Protein AF-A0AA95N1Y5-F1 (afdb_monomer)

Sequence (76 aa):
MTSEGMRLRKIQRLAHEIMDEVNLREVQIPPELLTMVIDNLSRAVGDLTDPSGNYSLSYLEEKVGNAHSLLVKKKQ

Secondary structure (DSSP, 8-state):
--HHHHHHHHHHHHHHHHHHHHHSS-----HHHHHHHHHHHHHHHHHHT-TTS---HHHHHHHHHHHHHHHHGGG-

Foldseek 3Di:
DDPLVVLVVVLVVLVVLLVCLVPVDPDPQPVVLVVLLCVLVVVLVCQCVPPVNHHDSVSSCVSSVRSSCSRCVVVD

Structure (mmCIF, N/CA/C/O backbone):
data_AF-A0AA95N1Y5-F1
#
_entry.id   AF-A0AA95N1Y5-F1
#
loop_
_atom_site.group_PDB
_atom_site.id
_atom_site.type_symbol
_atom_site.label_atom_id
_atom_site.label_alt_id
_atom_site.label_comp_id
_atom_site.label_asym_id
_atom_site.label_entity_id
_atom_site.label_seq_id
_atom_site.pdbx_PDB_ins_code
_atom_site.Cartn_x
_atom_site.Cartn_y
_atom_site.Cartn_z
_atom_site.occupancy
_atom_site.B_iso_or_equiv
_atom_site.auth_seq_id
_atom_site.auth_comp_id
_atom_site.auth_asym_id
_atom_site.auth_atom_id
_atom_site.pdbx_PDB_model_num
ATOM 1 N N . MET A 1 1 ? 21.648 7.755 -0.643 1.00 59.66 1 MET A N 1
ATOM 2 C CA . MET A 1 1 ? 20.453 6.953 -1.009 1.00 59.66 1 MET A CA 1
ATOM 3 C C . MET A 1 1 ? 19.708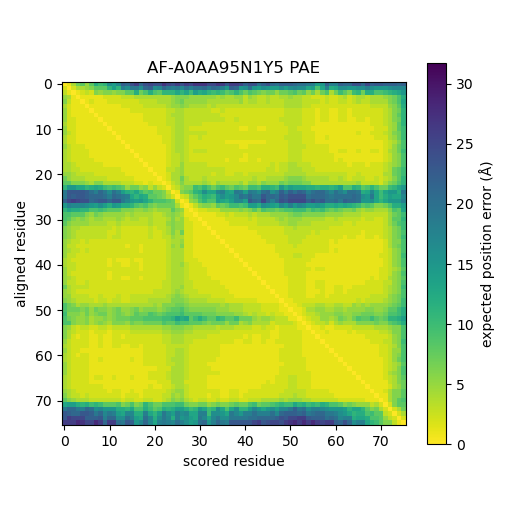 7.700 -2.098 1.00 59.66 1 MET A C 1
ATOM 5 O O . MET A 1 1 ? 19.620 8.916 -1.989 1.00 59.66 1 MET A O 1
ATOM 9 N N . THR A 1 2 ? 19.218 7.022 -3.135 1.00 82.19 2 THR A N 1
ATOM 10 C CA . THR A 1 2 ? 18.435 7.674 -4.199 1.00 82.19 2 THR A CA 1
ATOM 11 C C . THR A 1 2 ? 17.090 8.174 -3.658 1.00 82.19 2 THR A C 1
ATOM 13 O O . THR A 1 2 ? 16.594 7.667 -2.645 1.00 82.19 2 THR A O 1
ATOM 16 N N . SER A 1 3 ? 16.500 9.167 -4.332 1.00 89.44 3 SER A N 1
ATOM 17 C CA . SER A 1 3 ? 15.151 9.670 -4.025 1.00 89.44 3 SER A CA 1
ATOM 18 C C . SER A 1 3 ? 14.119 8.533 -4.016 1.00 89.44 3 SER A C 1
ATOM 20 O O . SER A 1 3 ? 13.345 8.389 -3.072 1.00 89.44 3 SER A O 1
ATOM 22 N N . GLU A 1 4 ? 14.200 7.635 -4.996 1.00 91.62 4 GLU A N 1
ATOM 23 C CA . GLU A 1 4 ? 13.328 6.463 -5.127 1.00 91.62 4 GLU A CA 1
ATOM 24 C C . GLU A 1 4 ? 13.436 5.506 -3.938 1.00 91.62 4 GLU A C 1
ATOM 26 O O . GLU A 1 4 ? 12.423 5.103 -3.371 1.00 91.62 4 GLU A O 1
ATOM 31 N N . GLY A 1 5 ? 14.653 5.207 -3.473 1.00 93.94 5 GLY A N 1
ATOM 32 C CA . GLY A 1 5 ? 14.842 4.338 -2.311 1.00 93.94 5 GLY A CA 1
ATOM 33 C C . GLY A 1 5 ? 14.255 4.924 -1.020 1.00 93.94 5 GLY A C 1
ATOM 34 O O . GLY A 1 5 ? 13.839 4.184 -0.130 1.00 93.94 5 GLY A O 1
ATOM 35 N N . MET A 1 6 ? 14.211 6.254 -0.878 1.00 95.69 6 MET A N 1
ATOM 36 C CA . MET A 1 6 ? 13.523 6.896 0.253 1.00 95.69 6 MET A CA 1
ATOM 37 C C . MET A 1 6 ? 12.001 6.757 0.151 1.00 95.69 6 MET A C 1
ATOM 39 O O . MET A 1 6 ? 11.355 6.467 1.158 1.00 95.69 6 MET A O 1
ATOM 43 N N . ARG A 1 7 ? 11.446 6.901 -1.055 1.00 96.56 7 ARG A N 1
ATOM 44 C CA . ARG A 1 7 ? 10.012 6.724 -1.329 1.00 96.56 7 ARG A CA 1
ATOM 45 C C . ARG A 1 7 ? 9.557 5.288 -1.069 1.00 96.56 7 ARG A C 1
ATOM 47 O O . ARG A 1 7 ? 8.598 5.078 -0.331 1.00 96.56 7 ARG A O 1
ATOM 54 N N . LEU A 1 8 ? 10.315 4.301 -1.548 1.00 95.31 8 LEU A N 1
ATOM 55 C CA . LEU A 1 8 ? 10.052 2.881 -1.284 1.00 95.31 8 LEU A CA 1
ATOM 56 C C . LEU A 1 8 ? 10.056 2.555 0.209 1.00 95.31 8 LEU A C 1
ATOM 58 O O . LEU A 1 8 ? 9.137 1.904 0.694 1.00 95.31 8 LEU A O 1
ATOM 62 N N . ARG A 1 9 ? 11.031 3.067 0.970 1.00 96.69 9 ARG A N 1
ATOM 63 C CA . ARG A 1 9 ? 11.045 2.886 2.431 1.00 96.69 9 ARG A CA 1
ATOM 64 C C . ARG A 1 9 ? 9.824 3.487 3.114 1.00 96.69 9 ARG A C 1
ATOM 66 O O . ARG A 1 9 ? 9.322 2.908 4.072 1.00 96.69 9 ARG A O 1
ATOM 73 N N . LYS A 1 10 ? 9.337 4.638 2.641 1.00 97.00 10 LYS A N 1
ATOM 74 C CA . LYS A 1 10 ? 8.101 5.235 3.158 1.00 97.00 10 LYS A CA 1
ATOM 75 C C . LYS A 1 10 ? 6.904 4.323 2.884 1.00 97.00 10 LYS A C 1
ATOM 77 O O . LYS A 1 10 ? 6.136 4.079 3.807 1.00 97.00 10 LYS A O 1
ATOM 82 N N . ILE A 1 11 ? 6.777 3.793 1.665 1.00 97.69 11 ILE A N 1
ATOM 83 C CA . ILE A 1 11 ? 5.724 2.828 1.306 1.00 97.69 11 ILE A CA 1
ATOM 84 C C . ILE A 1 11 ? 5.800 1.583 2.203 1.00 97.69 11 ILE A C 1
ATOM 86 O O . ILE A 1 11 ? 4.796 1.190 2.790 1.00 97.69 11 ILE A O 1
ATOM 90 N N . GLN A 1 12 ? 6.992 1.002 2.365 1.00 96.75 12 GLN A N 1
ATOM 91 C CA . GLN A 1 12 ? 7.214 -0.174 3.213 1.00 96.75 12 GLN A CA 1
ATOM 92 C C . GLN A 1 12 ? 6.825 0.083 4.671 1.00 96.75 12 GLN A C 1
ATOM 94 O O . GLN A 1 12 ? 6.159 -0.750 5.280 1.00 96.75 12 GLN A O 1
ATOM 99 N N . ARG A 1 13 ? 7.193 1.246 5.221 1.00 97.62 13 ARG A N 1
ATOM 100 C CA . ARG A 1 13 ? 6.812 1.627 6.585 1.00 97.62 13 ARG A CA 1
ATOM 101 C C . ARG A 1 13 ? 5.293 1.713 6.743 1.00 97.62 13 ARG A C 1
ATOM 103 O O . ARG A 1 13 ? 4.764 1.133 7.680 1.00 97.62 13 ARG A O 1
ATOM 110 N N . LEU A 1 14 ? 4.599 2.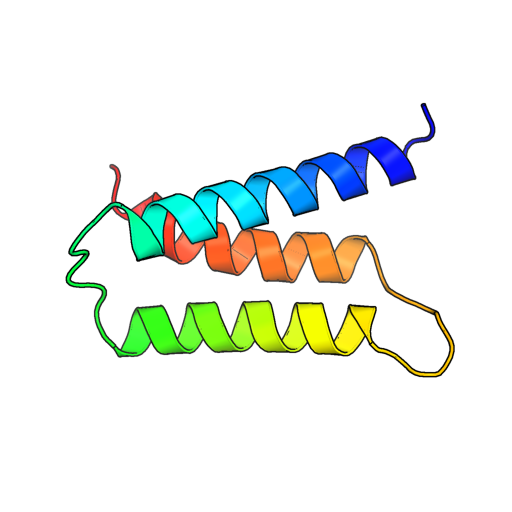375 5.814 1.00 97.19 14 LEU A N 1
ATOM 111 C CA . LEU A 1 14 ? 3.135 2.479 5.854 1.00 97.19 14 LEU A CA 1
ATOM 112 C C . LEU A 1 14 ? 2.466 1.100 5.761 1.00 97.19 14 LEU A C 1
ATOM 114 O O . LEU A 1 14 ? 1.499 0.839 6.468 1.00 97.19 14 LEU A O 1
ATOM 118 N N . ALA A 1 15 ? 2.987 0.204 4.919 1.00 96.19 15 ALA A N 1
ATOM 119 C CA . ALA A 1 15 ? 2.487 -1.166 4.821 1.00 96.19 15 ALA A CA 1
ATOM 120 C C . ALA A 1 15 ? 2.667 -1.944 6.137 1.00 96.19 15 ALA A C 1
ATOM 122 O O . ALA A 1 15 ? 1.771 -2.685 6.537 1.00 96.19 15 ALA A O 1
ATOM 123 N N . HIS A 1 16 ? 3.791 -1.743 6.832 1.00 95.00 16 HIS A N 1
ATOM 124 C CA . HIS A 1 16 ? 4.030 -2.337 8.147 1.00 95.00 16 HIS A CA 1
ATOM 125 C C . HIS A 1 16 ? 3.060 -1.793 9.205 1.00 95.00 16 HIS A C 1
ATOM 127 O O . HIS A 1 16 ? 2.431 -2.568 9.913 1.00 95.00 16 HIS A O 1
ATOM 133 N N . GLU A 1 17 ? 2.850 -0.476 9.240 1.00 93.25 17 GLU A N 1
ATOM 134 C CA . GLU A 1 17 ? 1.895 0.168 10.153 1.00 93.25 17 GLU A CA 1
ATOM 135 C C . GLU A 1 17 ? 0.448 -0.313 9.911 1.00 93.25 17 GLU A C 1
ATOM 137 O O . GLU A 1 17 ? -0.302 -0.521 10.864 1.00 93.25 17 GLU A O 1
ATOM 142 N N . ILE A 1 18 ? 0.055 -0.549 8.650 1.00 93.12 18 ILE A N 1
ATOM 143 C CA . ILE A 1 18 ? -1.235 -1.174 8.301 1.00 93.12 18 ILE A CA 1
ATOM 144 C C . ILE A 1 18 ? -1.322 -2.598 8.860 1.00 93.12 18 ILE A C 1
ATOM 146 O O . ILE A 1 18 ? -2.339 -2.960 9.450 1.00 93.12 18 ILE A O 1
ATOM 150 N N . MET A 1 19 ? -0.276 -3.407 8.667 1.00 91.50 19 MET A N 1
ATOM 151 C CA . MET A 1 19 ? -0.223 -4.786 9.158 1.00 91.50 19 MET A CA 1
ATOM 152 C C . MET A 1 19 ? -0.358 -4.837 10.683 1.00 91.50 19 MET A C 1
ATOM 154 O O . MET A 1 19 ? -1.136 -5.640 11.195 1.00 91.50 19 MET A O 1
ATOM 158 N N . ASP A 1 20 ? 0.354 -3.964 11.393 1.00 89.62 20 ASP A N 1
ATOM 159 C CA . ASP A 1 20 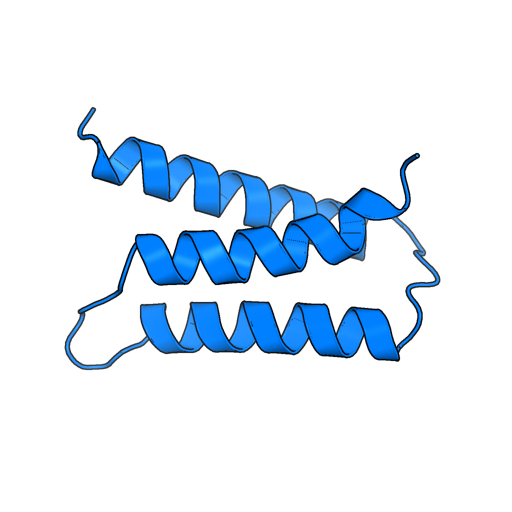? 0.267 -3.836 12.846 1.00 89.62 20 ASP A CA 1
ATOM 160 C C . ASP A 1 20 ? -1.143 -3.432 13.286 1.00 89.62 20 ASP A C 1
ATOM 162 O O . ASP A 1 20 ? -1.715 -4.047 14.182 1.00 89.62 20 ASP A O 1
ATOM 166 N N . GLU A 1 21 ? -1.740 -2.430 12.640 1.00 86.44 21 GLU A N 1
ATOM 167 C CA . GLU A 1 21 ? -3.074 -1.941 12.995 1.00 86.44 21 GLU A CA 1
ATOM 168 C C . GLU A 1 21 ? -4.166 -2.995 12.749 1.00 86.44 21 GLU A C 1
ATOM 170 O O . GLU A 1 21 ? -5.100 -3.077 13.540 1.00 86.44 21 GLU A O 1
ATOM 175 N N . VAL A 1 22 ? -4.040 -3.825 11.707 1.00 85.31 22 VAL A N 1
ATOM 176 C CA . VAL A 1 22 ? -4.989 -4.913 11.408 1.00 85.31 22 VAL A CA 1
ATOM 177 C C . VAL A 1 22 ? -4.775 -6.143 12.302 1.00 85.31 22 VAL A C 1
ATOM 179 O O . VAL A 1 22 ? -5.757 -6.768 12.690 1.00 85.31 22 VAL A O 1
ATOM 182 N N . ASN A 1 23 ? -3.528 -6.503 12.638 1.00 82.69 23 ASN A N 1
ATOM 183 C CA . ASN A 1 23 ? -3.220 -7.738 13.377 1.00 82.69 23 ASN A CA 1
ATOM 184 C C . ASN A 1 23 ? -3.152 -7.570 14.902 1.00 82.69 23 ASN A C 1
ATOM 186 O O . ASN A 1 23 ? -3.513 -8.491 15.629 1.00 82.69 23 ASN A O 1
ATOM 190 N N . LEU A 1 24 ? -2.630 -6.446 15.408 1.00 73.56 24 LEU A N 1
ATOM 191 C CA . LEU A 1 24 ? -2.392 -6.250 16.850 1.00 73.56 24 LEU A CA 1
ATOM 192 C C . LEU A 1 24 ? -3.624 -5.770 17.599 1.00 73.56 24 LEU A C 1
ATOM 194 O O . LEU A 1 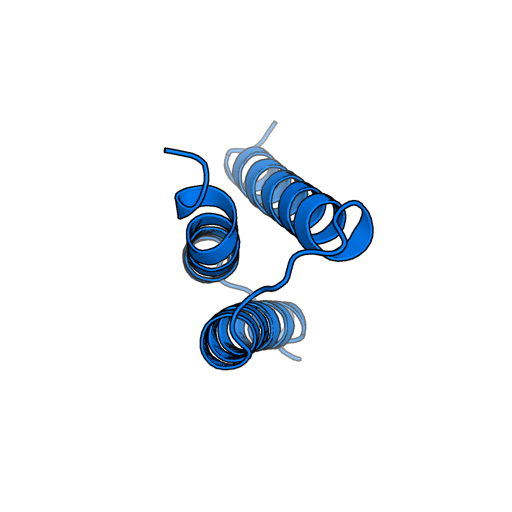24 ? -3.674 -5.804 18.828 1.00 73.56 24 LEU A O 1
ATOM 198 N N . ARG A 1 25 ? -4.607 -5.268 16.870 1.00 64.56 25 ARG A N 1
ATOM 199 C CA . ARG A 1 25 ? -5.854 -4.817 17.445 1.00 64.56 25 ARG A CA 1
ATOM 200 C C . ARG A 1 25 ? -6.935 -5.779 16.987 1.00 64.56 25 ARG A C 1
ATOM 202 O O . ARG A 1 25 ? -7.065 -6.048 15.799 1.00 64.56 25 ARG A O 1
ATOM 209 N N . GLU A 1 26 ? -7.783 -6.198 17.918 1.00 61.44 26 GLU A N 1
ATOM 210 C CA . GLU A 1 26 ? -9.130 -6.692 17.614 1.00 61.44 26 GLU A CA 1
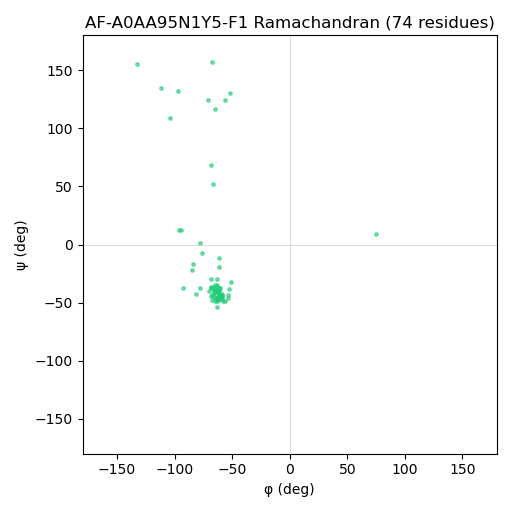ATOM 211 C C . GLU A 1 26 ? -9.979 -5.528 17.066 1.00 61.44 26 GLU A C 1
ATOM 213 O O . GLU A 1 26 ? -11.020 -5.172 17.624 1.00 61.44 26 GLU A O 1
ATOM 218 N N . VAL A 1 27 ? -9.487 -4.811 16.047 1.00 58.09 27 VAL A N 1
ATOM 219 C CA . VAL A 1 27 ? -10.167 -3.620 15.568 1.00 58.09 27 VAL A CA 1
ATOM 220 C C . VAL A 1 27 ? -11.492 -4.092 15.001 1.00 58.09 27 VAL A C 1
ATOM 222 O O . VAL A 1 27 ? -11.547 -4.787 13.987 1.00 58.09 27 VAL A O 1
ATOM 225 N N . GLN A 1 28 ? -12.574 -3.639 15.622 1.00 72.56 28 GLN A N 1
ATOM 226 C CA . GLN A 1 28 ? -13.887 -3.598 14.997 1.00 72.56 28 GLN A CA 1
ATOM 227 C C . GLN A 1 28 ? -13.839 -2.539 13.882 1.00 72.56 28 GLN A C 1
ATOM 229 O O . GLN A 1 28 ? -14.374 -1.431 13.999 1.00 72.56 28 GLN A O 1
ATOM 234 N N . ILE A 1 29 ? -13.081 -2.830 12.821 1.00 78.44 29 ILE A N 1
ATOM 235 C CA . ILE A 1 29 ? -13.076 -2.041 11.595 1.00 78.44 29 ILE A CA 1
ATOM 236 C C . ILE A 1 29 ? -14.422 -2.319 10.941 1.00 78.44 29 ILE A C 1
ATOM 238 O O . ILE A 1 29 ? -14.738 -3.486 10.707 1.00 78.44 29 ILE A O 1
ATOM 242 N N . PRO A 1 30 ? -15.217 -1.279 10.637 1.00 87.38 30 PRO A N 1
ATOM 243 C CA . PRO A 1 30 ? -16.422 -1.459 9.847 1.00 87.38 30 PRO A CA 1
ATOM 244 C C . PRO A 1 30 ? -16.071 -2.218 8.560 1.00 87.38 30 PRO A C 1
ATOM 246 O O . PRO A 1 30 ? -15.102 -1.824 7.898 1.00 87.38 30 PRO A O 1
ATOM 249 N N . PRO A 1 31 ? -16.798 -3.285 8.194 1.00 88.62 31 PRO A N 1
ATOM 250 C CA . PRO A 1 31 ? -16.497 -4.081 7.004 1.00 88.62 31 PRO A CA 1
ATOM 251 C C . PRO A 1 31 ? -16.324 -3.240 5.731 1.00 88.62 31 PRO A C 1
ATOM 253 O O . PRO A 1 31 ? -15.486 -3.546 4.881 1.00 88.62 31 PRO A O 1
ATOM 256 N N . GLU A 1 32 ? -17.052 -2.130 5.622 1.00 90.56 32 GLU A N 1
ATOM 257 C CA . GLU A 1 32 ? -16.966 -1.181 4.513 1.00 90.56 32 GLU A CA 1
ATOM 258 C C . GLU A 1 32 ? -15.592 -0.499 4.460 1.00 90.56 32 GLU A C 1
ATOM 260 O O . GLU A 1 32 ? -14.994 -0.361 3.393 1.00 90.56 32 GLU A O 1
ATOM 265 N N . LEU A 1 33 ? -15.047 -0.119 5.620 1.00 90.31 33 LEU A N 1
ATOM 266 C CA . LEU A 1 33 ? -13.714 0.474 5.719 1.00 90.31 33 LEU A CA 1
ATOM 267 C C . LEU A 1 33 ? -12.640 -0.550 5.365 1.00 90.31 33 LEU A C 1
ATOM 269 O O . LEU A 1 33 ? -11.736 -0.236 4.590 1.00 90.31 33 LEU A O 1
ATOM 273 N N . LEU A 1 34 ? -12.771 -1.780 5.866 1.00 90.38 34 LEU A N 1
ATOM 274 C CA . LEU A 1 34 ? -11.843 -2.857 5.533 1.00 90.38 34 LEU A CA 1
ATOM 275 C C . LEU A 1 34 ? -11.859 -3.161 4.028 1.00 90.38 34 LEU A C 1
ATOM 277 O O . LEU A 1 34 ? -10.802 -3.325 3.426 1.00 90.38 34 LEU A O 1
ATOM 281 N N . THR A 1 35 ? -13.036 -3.137 3.400 1.00 94.31 35 THR A N 1
ATOM 282 C CA . THR A 1 35 ? -13.184 -3.307 1.947 1.00 94.31 35 THR A CA 1
ATOM 283 C C . THR A 1 35 ? -12.412 -2.233 1.174 1.00 94.31 35 THR A C 1
ATOM 285 O O . THR A 1 35 ? -11.679 -2.554 0.241 1.00 94.31 35 THR A O 1
ATOM 288 N N . MET A 1 36 ? -12.500 -0.964 1.587 1.00 95.56 36 MET A N 1
ATOM 289 C CA . MET A 1 36 ? -11.745 0.127 0.951 1.00 95.56 36 MET A CA 1
ATOM 290 C C . MET A 1 36 ? -10.227 0.007 1.156 1.00 95.56 36 MET A C 1
ATO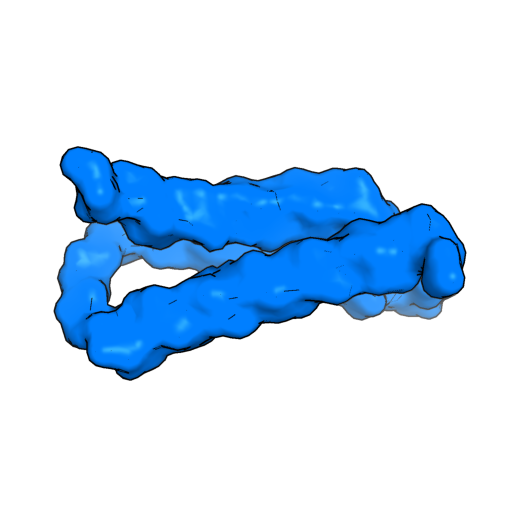M 292 O O . MET A 1 36 ? -9.450 0.343 0.259 1.00 95.56 36 MET A O 1
ATOM 296 N N . VAL A 1 37 ? -9.791 -0.459 2.331 1.00 94.31 37 VAL A N 1
ATOM 297 C CA . VAL A 1 37 ? -8.374 -0.734 2.612 1.00 94.31 37 VAL A CA 1
ATOM 298 C C . VAL A 1 37 ? -7.866 -1.842 1.689 1.00 94.31 37 VAL A C 1
ATOM 300 O O . VAL A 1 37 ? -6.844 -1.660 1.028 1.00 94.31 37 VAL A O 1
ATOM 303 N N . ILE A 1 38 ? -8.610 -2.947 1.581 1.00 95.31 38 ILE A N 1
ATOM 304 C CA . ILE A 1 38 ? -8.273 -4.081 0.712 1.00 95.31 38 ILE A CA 1
ATOM 305 C C . ILE A 1 38 ? -8.235 -3.660 -0.761 1.00 95.31 38 ILE A C 1
ATOM 307 O O . ILE A 1 38 ? -7.293 -4.039 -1.454 1.00 95.31 38 ILE A O 1
ATOM 311 N N . ASP A 1 39 ? -9.186 -2.855 -1.250 1.00 98.06 39 ASP A N 1
ATOM 312 C CA . ASP A 1 39 ? -9.172 -2.360 -2.638 1.00 98.06 39 ASP A CA 1
ATOM 313 C C . ASP A 1 39 ? -7.896 -1.560 -2.940 1.00 98.06 39 ASP A C 1
ATOM 315 O O . ASP A 1 39 ? -7.205 -1.822 -3.927 1.00 98.06 39 ASP A O 1
ATOM 319 N N . ASN A 1 40 ? -7.516 -0.631 -2.056 1.00 98.31 40 ASN A N 1
ATOM 320 C CA . ASN A 1 40 ? -6.290 0.145 -2.238 1.00 98.31 40 ASN A CA 1
ATOM 321 C C . ASN A 1 40 ? -5.039 -0.749 -2.242 1.00 98.31 40 ASN A C 1
ATOM 323 O O . ASN A 1 40 ? -4.197 -0.618 -3.131 1.00 98.31 40 ASN A O 1
ATOM 327 N N . LEU A 1 41 ? -4.922 -1.682 -1.293 1.00 97.62 41 LEU A N 1
ATOM 328 C CA . LEU A 1 41 ? -3.776 -2.595 -1.233 1.00 97.62 41 LEU A CA 1
ATOM 329 C C . LEU A 1 41 ? -3.721 -3.536 -2.442 1.00 97.62 41 LEU A C 1
ATOM 331 O O . LEU A 1 41 ? -2.644 -3.754 -2.990 1.00 97.62 41 LEU A O 1
ATOM 335 N N . SER A 1 42 ? -4.868 -4.031 -2.909 1.00 98.00 42 SER A N 1
ATOM 336 C CA . SER A 1 42 ? -4.952 -4.907 -4.085 1.00 98.00 42 SER A CA 1
ATOM 337 C C . SER A 1 42 ? -4.467 -4.195 -5.346 1.00 98.00 42 SER A C 1
ATOM 339 O O . SER A 1 42 ? -3.728 -4.771 -6.139 1.00 98.00 42 SER A O 1
ATOM 341 N N . ARG A 1 43 ? -4.812 -2.912 -5.509 1.00 97.88 43 ARG A N 1
ATOM 342 C CA . ARG A 1 43 ? -4.310 -2.079 -6.611 1.00 97.88 43 ARG A CA 1
ATOM 343 C C . ARG A 1 43 ? -2.807 -1.827 -6.522 1.00 97.88 43 ARG A C 1
ATOM 345 O O . ARG A 1 43 ? -2.148 -1.824 -7.554 1.00 97.88 43 ARG A O 1
ATOM 352 N N . ALA A 1 44 ? -2.272 -1.623 -5.317 1.00 97.81 44 ALA A N 1
ATOM 353 C CA . ALA A 1 44 ? -0.832 -1.469 -5.117 1.00 97.81 44 ALA A CA 1
ATOM 354 C C . ALA A 1 44 ? -0.071 -2.762 -5.455 1.00 97.81 44 ALA A C 1
ATOM 356 O O . ALA A 1 44 ? 0.961 -2.708 -6.116 1.00 97.81 44 ALA A O 1
ATOM 357 N N . VAL A 1 45 ? -0.601 -3.923 -5.051 1.00 96.75 45 VAL A N 1
ATOM 358 C CA . VAL A 1 45 ? -0.048 -5.228 -5.442 1.00 96.75 45 VAL A CA 1
ATOM 359 C C . VAL A 1 45 ? -0.115 -5.397 -6.954 1.00 96.75 45 VAL A C 1
ATOM 361 O O . VAL A 1 45 ? 0.897 -5.740 -7.547 1.00 96.75 45 VAL A O 1
ATOM 364 N N . GLY A 1 46 ? -1.255 -5.087 -7.578 1.00 96.44 46 GLY A N 1
ATOM 365 C CA . GLY A 1 46 ? -1.420 -5.161 -9.030 1.00 96.44 46 GLY A CA 1
ATOM 366 C C . GLY A 1 46 ? -0.354 -4.374 -9.796 1.00 96.44 46 GLY A C 1
ATOM 367 O O . GLY A 1 46 ? 0.246 -4.928 -10.711 1.00 96.44 46 GLY A O 1
ATOM 368 N N . ASP A 1 47 ? -0.073 -3.135 -9.376 1.00 96.12 47 ASP A N 1
ATOM 369 C CA . ASP A 1 47 ? 0.977 -2.284 -9.964 1.00 96.12 47 ASP A CA 1
ATOM 370 C C . ASP A 1 47 ? 2.388 -2.858 -9.736 1.00 96.12 47 ASP A C 1
ATOM 372 O O . ASP A 1 47 ? 3.208 -2.870 -10.646 1.00 96.12 47 ASP A O 1
ATOM 376 N N . LEU A 1 48 ? 2.670 -3.411 -8.549 1.00 94.88 48 LEU A N 1
ATOM 377 C CA . LEU A 1 48 ? 3.952 -4.073 -8.256 1.00 94.88 48 LEU A CA 1
ATOM 378 C C . LEU A 1 48 ? 4.158 -5.382 -9.028 1.00 94.88 48 LEU A C 1
ATOM 380 O O . LEU A 1 48 ? 5.298 -5.775 -9.269 1.00 94.88 48 LEU A O 1
ATOM 384 N N . THR A 1 49 ? 3.074 -6.082 -9.359 1.00 94.69 49 THR A N 1
ATOM 385 C CA . THR A 1 49 ? 3.100 -7.362 -10.080 1.00 94.69 49 THR A CA 1
ATOM 386 C C . THR A 1 49 ? 2.895 -7.205 -11.582 1.00 94.69 49 THR A C 1
ATOM 388 O O . THR A 1 49 ? 2.642 -8.202 -12.261 1.00 94.69 49 THR A O 1
ATOM 391 N N . ASP A 1 50 ? 2.981 -5.981 -12.109 1.00 92.56 50 ASP A N 1
ATOM 392 C CA . ASP A 1 50 ? 2.881 -5.748 -13.543 1.00 92.56 50 ASP A CA 1
ATOM 393 C C . ASP A 1 50 ? 3.942 -6.590 -14.292 1.00 92.56 50 ASP A C 1
ATOM 395 O O . ASP A 1 50 ? 5.142 -6.482 -14.003 1.00 92.56 50 ASP A O 1
ATOM 399 N N . PRO A 1 51 ? 3.542 -7.439 -15.259 1.00 91.88 51 PRO A N 1
ATOM 400 C CA . PRO A 1 51 ? 4.460 -8.344 -15.953 1.00 91.88 51 PRO A CA 1
ATOM 401 C C . PRO A 1 51 ? 5.573 -7.647 -16.743 1.00 91.88 51 PRO A C 1
ATOM 403 O O . PRO A 1 51 ? 6.575 -8.280 -17.069 1.00 91.88 51 PRO A O 1
ATOM 406 N N . SER A 1 52 ? 5.415 -6.361 -17.069 1.00 93.69 52 SER A N 1
ATOM 407 C CA . SER A 1 52 ? 6.459 -5.567 -17.721 1.00 93.69 52 SER A CA 1
ATOM 408 C C . SER A 1 52 ? 7.574 -5.138 -16.760 1.00 93.69 52 SER A C 1
ATOM 410 O O . SER A 1 52 ? 8.583 -4.594 -17.208 1.00 93.69 52 SER A O 1
ATOM 412 N N . GLY A 1 53 ? 7.414 -5.386 -15.454 1.00 85.00 53 GLY A N 1
ATOM 413 C CA . GLY A 1 53 ? 8.365 -5.000 -14.410 1.00 85.00 53 GLY A CA 1
ATOM 414 C C . GLY A 1 53 ? 8.341 -3.506 -14.080 1.00 85.00 53 GLY A C 1
ATOM 415 O O . GLY A 1 53 ? 9.214 -3.028 -13.353 1.00 85.00 53 GLY A O 1
ATOM 416 N N . ASN A 1 54 ? 7.363 -2.770 -14.610 1.00 91.31 54 ASN A N 1
ATOM 417 C CA . ASN A 1 54 ? 7.188 -1.349 -14.354 1.00 91.31 54 ASN A CA 1
ATOM 418 C C . ASN A 1 54 ? 6.159 -1.139 -13.249 1.00 91.31 54 ASN A C 1
ATOM 420 O O . ASN A 1 54 ? 5.061 -1.672 -13.315 1.00 91.31 54 ASN A O 1
ATOM 424 N N . TYR A 1 55 ? 6.496 -0.296 -12.280 1.00 93.88 55 TYR A N 1
ATOM 425 C CA . TYR A 1 55 ? 5.568 0.169 -11.257 1.00 93.88 55 TYR A CA 1
ATOM 426 C C . TYR A 1 55 ? 5.683 1.685 -11.120 1.00 93.88 55 TYR A C 1
ATOM 428 O O . TYR A 1 55 ? 6.724 2.286 -11.411 1.00 93.88 55 TYR A O 1
ATOM 436 N N . SER A 1 56 ? 4.621 2.323 -10.644 1.00 96.12 56 SER A N 1
ATOM 437 C CA . SER A 1 56 ? 4.596 3.762 -10.414 1.00 96.12 56 SER A CA 1
ATOM 438 C C . SER A 1 56 ? 4.730 4.060 -8.930 1.00 96.12 56 SER A 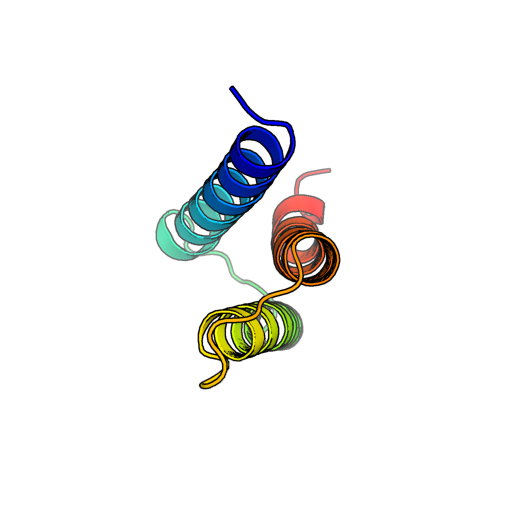C 1
ATOM 440 O O . SER A 1 56 ? 3.790 3.904 -8.155 1.00 96.12 56 SER A O 1
ATOM 442 N N . LEU A 1 57 ? 5.884 4.595 -8.517 1.00 96.81 57 LEU A N 1
ATOM 443 C CA . LEU A 1 57 ? 6.082 5.033 -7.128 1.00 96.81 57 LEU A CA 1
ATOM 444 C C . LEU A 1 57 ? 4.985 5.986 -6.645 1.00 96.81 57 LEU A C 1
ATOM 446 O O . LEU A 1 57 ? 4.561 5.892 -5.499 1.00 96.81 57 LEU A O 1
ATOM 450 N N . SER A 1 58 ? 4.518 6.889 -7.507 1.00 97.75 58 SER A N 1
ATOM 451 C CA . SER A 1 58 ? 3.465 7.842 -7.147 1.00 97.75 58 SER A CA 1
ATOM 452 C C . SER A 1 58 ? 2.123 7.141 -6.932 1.00 97.75 58 SER A C 1
ATOM 454 O O . SER A 1 58 ? 1.392 7.491 -6.010 1.00 97.75 58 SER A O 1
ATOM 456 N N . TYR A 1 59 ? 1.822 6.121 -7.739 1.00 97.75 59 TYR A N 1
ATOM 457 C CA . TYR A 1 59 ? 0.616 5.315 -7.579 1.00 97.75 59 TYR A CA 1
ATOM 458 C C . TYR A 1 59 ? 0.674 4.469 -6.301 1.00 97.75 59 TYR A C 1
ATOM 460 O O . TYR A 1 59 ? -0.279 4.455 -5.524 1.00 97.75 59 TYR A O 1
ATOM 468 N N . LEU A 1 60 ? 1.816 3.834 -6.021 1.00 98.06 60 LEU A N 1
ATOM 469 C CA . LEU A 1 60 ? 2.024 3.072 -4.787 1.00 98.06 60 LEU A CA 1
ATOM 470 C C . LEU A 1 60 ? 1.917 3.952 -3.539 1.00 98.06 60 LEU A C 1
ATOM 472 O O . LEU A 1 60 ? 1.261 3.569 -2.570 1.00 98.06 60 LEU A O 1
ATOM 476 N N . GLU A 1 61 ? 2.522 5.141 -3.562 1.00 98.38 61 GLU A N 1
ATOM 477 C CA . GLU A 1 61 ? 2.400 6.121 -2.479 1.00 98.38 61 GLU A CA 1
ATOM 478 C C . GLU A 1 61 ? 0.943 6.525 -2.240 1.00 98.38 61 GLU A C 1
ATOM 480 O O . GLU A 1 61 ? 0.520 6.597 -1.085 1.00 98.38 61 GLU A O 1
ATOM 485 N N . GLU A 1 62 ? 0.174 6.755 -3.307 1.00 98.44 62 GLU A N 1
ATOM 486 C CA . GLU A 1 62 ? -1.247 7.086 -3.220 1.00 98.44 62 GLU A CA 1
ATOM 487 C C . GLU A 1 62 ? -2.048 5.935 -2.597 1.00 98.44 62 GLU A C 1
ATOM 489 O O . GLU A 1 62 ? -2.745 6.132 -1.602 1.00 98.44 62 GLU A O 1
ATOM 494 N N . LYS A 1 63 ? -1.938 4.718 -3.142 1.00 98.56 63 LYS A N 1
ATOM 495 C CA . LYS A 1 63 ? -2.757 3.580 -2.702 1.00 98.56 63 LYS A CA 1
ATOM 496 C C . LYS A 1 63 ? -2.425 3.137 -1.284 1.00 98.56 63 LYS A C 1
ATOM 498 O O . LYS A 1 63 ? -3.326 3.015 -0.453 1.00 98.56 63 LYS A O 1
ATOM 503 N N . VAL A 1 64 ? -1.144 2.968 -0.964 1.00 98.19 64 VAL A N 1
ATOM 504 C CA . VAL A 1 64 ? -0.732 2.579 0.393 1.00 98.19 64 VAL A CA 1
ATOM 505 C C . VAL A 1 64 ? -1.007 3.713 1.388 1.00 98.19 64 VAL A C 1
ATOM 507 O O . VAL A 1 64 ? -1.463 3.457 2.502 1.00 98.19 64 VAL A O 1
ATOM 510 N N . GLY A 1 65 ? -0.824 4.975 0.982 1.00 97.75 65 GLY A N 1
ATOM 511 C CA . GLY A 1 65 ? -1.165 6.140 1.801 1.00 97.75 65 GLY A CA 1
ATOM 512 C C . GLY A 1 65 ? -2.660 6.248 2.114 1.00 97.75 65 GLY A C 1
ATOM 513 O O . GLY A 1 65 ? -3.026 6.543 3.256 1.00 97.75 65 GLY A O 1
ATOM 514 N N . ASN A 1 66 ? -3.528 5.963 1.139 1.00 97.50 66 ASN A N 1
ATOM 515 C CA . ASN A 1 66 ? -4.980 5.932 1.324 1.00 97.50 66 ASN A CA 1
ATOM 516 C C . ASN A 1 66 ? -5.396 4.813 2.283 1.00 97.50 66 ASN A C 1
ATOM 518 O O . ASN A 1 66 ? -6.122 5.078 3.241 1.00 97.50 66 ASN A O 1
ATOM 522 N N . ALA A 1 67 ? -4.892 3.592 2.072 1.00 96.06 67 ALA A N 1
ATOM 523 C CA . ALA A 1 67 ? -5.146 2.450 2.951 1.00 96.06 67 ALA A CA 1
ATOM 524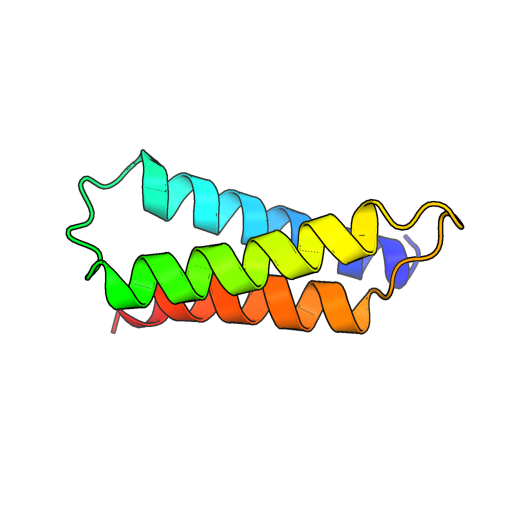 C C . ALA A 1 67 ? -4.737 2.752 4.403 1.00 96.06 67 ALA A C 1
ATOM 526 O O . ALA A 1 67 ? -5.537 2.597 5.325 1.00 96.06 67 ALA A O 1
ATOM 527 N N . HIS A 1 68 ? -3.527 3.281 4.598 1.00 95.62 68 HIS A N 1
ATOM 528 C CA . HIS A 1 68 ? -3.038 3.683 5.913 1.00 95.62 68 HIS A CA 1
ATOM 529 C C . HIS A 1 68 ? -3.917 4.773 6.548 1.00 95.62 68 HIS A C 1
ATOM 531 O O . HIS A 1 68 ? -4.300 4.682 7.714 1.00 95.62 68 HIS A O 1
ATOM 537 N N . SER A 1 69 ? -4.286 5.798 5.777 1.00 94.00 69 SER A N 1
ATOM 538 C CA . SER A 1 69 ? -5.112 6.906 6.270 1.00 94.00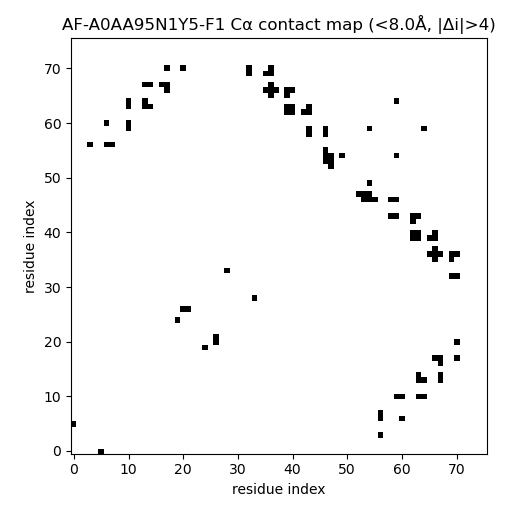 69 SER A CA 1
ATOM 539 C C . SER A 1 69 ? -6.505 6.453 6.706 1.00 94.00 69 SER A C 1
ATOM 541 O O . SER A 1 69 ? -7.033 6.996 7.672 1.00 94.00 69 SER A O 1
ATOM 543 N N . LEU A 1 70 ? -7.100 5.466 6.031 1.00 92.31 70 LEU A N 1
ATOM 544 C CA . LEU A 1 70 ? -8.398 4.906 6.414 1.00 92.31 70 LEU A CA 1
ATOM 545 C C . LEU A 1 70 ? -8.348 4.230 7.792 1.00 92.31 70 LEU A C 1
ATOM 547 O O . LEU A 1 70 ? -9.297 4.353 8.562 1.00 92.31 70 LEU A O 1
ATOM 551 N N . LEU A 1 71 ? -7.238 3.569 8.125 1.00 87.50 71 LEU A N 1
ATOM 552 C CA . LEU A 1 71 ? -7.061 2.897 9.412 1.00 87.50 71 LEU A CA 1
ATOM 553 C C . LEU A 1 71 ? -6.654 3.865 10.534 1.00 87.50 71 LEU A C 1
ATOM 555 O O . LEU A 1 71 ? -7.193 3.809 11.637 1.00 87.50 71 LEU A O 1
ATOM 559 N N . VAL A 1 72 ? -5.742 4.799 10.251 1.00 77.25 72 VAL A N 1
ATOM 560 C CA . VAL A 1 72 ? -5.151 5.680 11.273 1.00 77.25 72 VAL A CA 1
ATOM 561 C C . VAL A 1 72 ? -5.995 6.922 11.570 1.00 77.25 72 VAL A C 1
ATOM 563 O O . VAL A 1 72 ? -5.918 7.445 12.681 1.00 77.25 72 VAL A O 1
ATOM 566 N N . LYS A 1 73 ? -6.881 7.366 10.663 1.00 63.31 73 LYS A N 1
ATOM 567 C CA . LYS A 1 73 ? -7.806 8.489 10.937 1.00 63.31 73 LYS A CA 1
ATOM 568 C C . LYS A 1 73 ? -8.782 8.234 12.094 1.00 63.31 73 LYS A C 1
ATOM 570 O O . LYS A 1 73 ? -9.382 9.186 12.571 1.00 63.31 73 LYS A O 1
ATOM 575 N N . LYS A 1 74 ? -8.909 6.999 12.595 1.00 54.97 74 LYS A N 1
ATOM 576 C CA . LYS A 1 74 ? -9.662 6.697 13.825 1.00 54.97 74 LYS A CA 1
ATOM 577 C C . LYS A 1 74 ? -8.921 7.032 15.135 1.00 54.97 74 LYS A C 1
ATOM 579 O O . LYS A 1 74 ? -9.463 6.765 16.202 1.00 54.97 74 LYS A O 1
ATOM 584 N N . LYS A 1 75 ? -7.700 7.582 15.084 1.00 48.91 75 LYS A N 1
ATOM 585 C CA . LYS A 1 75 ? -6.886 7.938 16.268 1.00 48.91 75 LYS A CA 1
ATOM 586 C C . LYS A 1 75 ? -7.010 9.403 16.737 1.00 48.91 75 LYS A C 1
ATOM 588 O O . LYS A 1 75 ? -6.175 9.819 17.536 1.00 48.91 75 LYS A O 1
ATOM 593 N N . GLN A 1 76 ? -7.983 10.184 16.257 1.00 37.75 76 GLN A N 1
ATOM 594 C CA . GLN A 1 76 ? -8.229 11.557 16.737 1.00 37.75 76 GLN A CA 1
ATOM 595 C C . GLN A 1 76 ? -9.544 11.660 17.497 1.00 37.75 76 GLN A C 1
ATOM 597 O O . GLN A 1 76 ? -10.551 11.133 16.975 1.00 37.75 76 GLN A O 1
#

Radius of gyration: 13.13 Å; Cα contacts (8 Å, |Δi|>4): 56; chains: 1; bounding box: 37×20×35 Å

Solvent-accessible surface area (backbone atoms only — not comparable to full-atom values): 4335 Å² total; per-residue (Å²): 130,57,75,65,60,54,53,50,50,51,45,52,50,41,53,50,53,43,51,47,55,63,69,77,35,93,62,87,62,54,69,70,58,51,50,54,30,49,52,26,46,50,53,36,49,50,39,70,64,32,89,85,73,59,64,54,69,70,57,38,45,50,24,46,48,50,28,33,48,69,63,55,64,75,77,117

Nearest PDB structures (foldseek):
  2pmr-assembly1_A-2  TM=6.213E-01  e=6.352E+00  Methanothermobacter thermautotrophicus str. Delta H

pLDDT: mean 89.13, std 12.94, range [37.75, 98.56]

Mean predicted aligned error: 4.71 Å